Protein AF-A0A356K5Q3-F1 (afdb_monomer)

Structure (mmCIF, N/CA/C/O backbone):
data_AF-A0A356K5Q3-F1
#
_entry.id   AF-A0A356K5Q3-F1
#
loop_
_atom_site.group_PDB
_atom_site.id
_atom_site.type_symbol
_atom_site.label_atom_id
_atom_site.label_alt_id
_atom_site.label_comp_id
_atom_site.label_asym_id
_atom_site.label_entity_id
_atom_site.label_seq_id
_atom_site.pdbx_PDB_ins_code
_atom_site.Cartn_x
_atom_site.Cartn_y
_atom_site.Cartn_z
_atom_site.occupancy
_atom_site.B_iso_or_equiv
_atom_site.auth_seq_id
_atom_site.auth_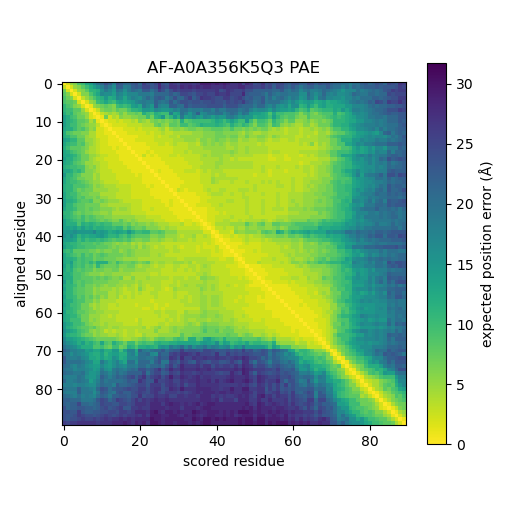comp_id
_atom_site.auth_asym_id
_atom_site.auth_atom_id
_atom_site.pdbx_PDB_model_num
ATOM 1 N N . LEU A 1 1 ? 17.083 20.720 -16.036 1.00 50.75 1 LEU A N 1
ATOM 2 C CA . LEU A 1 1 ? 16.364 20.271 -14.818 1.00 50.75 1 LEU A CA 1
ATOM 3 C C . LEU A 1 1 ? 15.386 19.107 -15.052 1.00 50.75 1 LEU A C 1
ATOM 5 O O . LEU A 1 1 ? 15.377 18.208 -14.230 1.00 50.75 1 LEU A O 1
ATOM 9 N N . GLY A 1 2 ? 14.596 19.062 -16.137 1.00 49.53 2 GLY A N 1
ATOM 10 C CA . GLY A 1 2 ? 13.566 18.014 -16.330 1.00 49.53 2 GLY A CA 1
ATOM 11 C C . GLY A 1 2 ? 14.062 16.580 -16.600 1.00 49.53 2 GLY A C 1
ATOM 12 O O . GLY A 1 2 ? 13.315 15.626 -16.405 1.00 49.53 2 GLY A O 1
ATOM 13 N N . LYS A 1 3 ? 15.330 16.409 -16.999 1.00 51.66 3 LYS A N 1
ATOM 14 C CA . LYS A 1 3 ? 15.911 15.108 -17.385 1.00 51.66 3 LYS A CA 1
ATOM 15 C C . LYS A 1 3 ? 16.223 14.175 -16.202 1.00 51.66 3 LYS A C 1
ATOM 17 O O . LYS A 1 3 ? 16.292 12.975 -16.399 1.00 51.66 3 LYS A O 1
ATOM 22 N N . PHE A 1 4 ? 16.376 14.710 -14.987 1.00 54.25 4 PHE A N 1
ATOM 23 C CA . PHE A 1 4 ? 16.702 13.920 -13.787 1.00 54.25 4 PHE A CA 1
ATOM 24 C C . PHE A 1 4 ? 15.462 13.424 -13.027 1.00 54.25 4 PHE A C 1
ATOM 26 O O . PHE A 1 4 ? 15.575 12.528 -12.199 1.00 54.25 4 PHE A O 1
ATOM 33 N N . LEU A 1 5 ? 14.286 14.009 -13.295 1.00 55.56 5 LEU A N 1
ATOM 34 C CA . LEU A 1 5 ? 13.011 13.570 -12.709 1.00 55.56 5 LEU A CA 1
ATOM 35 C C . LEU A 1 5 ? 12.307 12.494 -13.544 1.00 55.56 5 LEU A C 1
ATOM 37 O O . LEU A 1 5 ? 11.392 11.842 -13.048 1.00 55.56 5 LEU A O 1
ATOM 41 N N . SER A 1 6 ? 12.702 12.328 -14.809 1.00 49.50 6 SER A N 1
ATOM 42 C CA . SER A 1 6 ? 12.107 11.328 -15.691 1.00 49.50 6 SER A CA 1
ATOM 43 C C . SER A 1 6 ? 12.781 9.993 -15.419 1.00 49.50 6 SER A C 1
ATOM 45 O O . SER A 1 6 ? 13.848 9.696 -15.949 1.00 49.50 6 SER A O 1
ATOM 47 N N . LEU A 1 7 ? 12.179 9.219 -14.520 1.00 61.06 7 LEU A N 1
ATOM 48 C CA . LEU A 1 7 ? 12.546 7.829 -14.312 1.00 61.06 7 LEU A CA 1
ATOM 49 C C . LEU A 1 7 ? 12.150 7.069 -15.589 1.00 61.06 7 LEU A C 1
ATOM 51 O O . LEU A 1 7 ? 10.973 6.766 -15.792 1.00 61.06 7 LEU A O 1
ATOM 55 N N . ASP A 1 8 ? 13.124 6.847 -16.472 1.00 61.62 8 ASP A N 1
ATOM 56 C CA . ASP A 1 8 ? 12.956 6.186 -17.772 1.00 61.62 8 ASP A CA 1
ATOM 57 C C . ASP A 1 8 ? 12.732 4.678 -17.554 1.00 61.62 8 ASP A C 1
ATOM 59 O O . ASP A 1 8 ? 13.616 3.836 -17.710 1.00 61.62 8 ASP A O 1
ATOM 63 N N . LEU A 1 9 ? 11.547 4.348 -17.043 1.00 67.94 9 LEU A N 1
ATOM 64 C CA . LEU A 1 9 ? 11.096 2.986 -16.797 1.00 67.94 9 LEU A CA 1
ATOM 65 C C . LEU A 1 9 ? 10.240 2.515 -17.974 1.00 67.94 9 LEU A C 1
ATOM 67 O O . LEU A 1 9 ? 9.390 3.273 -18.442 1.00 67.94 9 LEU A O 1
ATOM 71 N N . PRO A 1 10 ? 10.371 1.247 -18.403 1.00 76.00 10 PRO A N 1
ATOM 72 C CA . PRO A 1 10 ? 9.511 0.689 -19.439 1.00 76.00 10 PRO A CA 1
ATOM 73 C C . PRO A 1 10 ? 8.028 0.830 -19.068 1.00 76.00 10 PRO A C 1
ATOM 75 O O . PRO A 1 10 ? 7.654 0.567 -17.923 1.00 76.00 10 PRO A O 1
ATOM 78 N N . ASP A 1 11 ? 7.157 1.126 -20.037 1.00 77.88 11 ASP A N 1
ATOM 79 C CA . ASP A 1 11 ? 5.706 1.306 -19.818 1.00 77.88 11 ASP A CA 1
ATOM 80 C C . ASP A 1 11 ? 5.052 0.147 -19.043 1.00 77.88 11 ASP A C 1
ATOM 82 O O . ASP A 1 11 ? 4.136 0.328 -18.236 1.00 77.88 11 ASP A O 1
ATOM 86 N N . ARG A 1 12 ? 5.551 -1.079 -19.248 1.00 78.44 12 ARG A N 1
ATOM 87 C CA . ARG A 1 12 ? 5.095 -2.272 -18.520 1.00 78.44 12 ARG A CA 1
ATOM 88 C C . ARG A 1 12 ? 5.387 -2.185 -17.016 1.00 78.44 12 ARG A C 1
ATOM 90 O O . ARG A 1 12 ? 4.557 -2.614 -16.216 1.00 78.44 12 ARG A O 1
ATOM 97 N N . ALA A 1 13 ? 6.546 -1.652 -16.634 1.00 81.38 13 ALA A N 1
ATOM 98 C CA . ALA A 1 13 ? 6.947 -1.487 -15.241 1.00 81.38 13 ALA A CA 1
ATOM 99 C C . ALA A 1 13 ? 6.062 -0.456 -14.537 1.00 81.38 13 ALA A C 1
ATOM 101 O O . ALA A 1 13 ? 5.533 -0.742 -13.463 1.00 81.38 13 ALA A O 1
ATOM 102 N N . TRP A 1 14 ? 5.811 0.678 -15.198 1.00 82.06 14 TRP A N 1
ATOM 103 C CA . TRP A 1 14 ? 4.876 1.699 -14.728 1.00 82.06 14 TRP A CA 1
ATOM 104 C C . TRP A 1 14 ? 3.480 1.132 -14.492 1.00 82.06 14 TRP A C 1
ATOM 106 O O . TRP A 1 14 ? 2.924 1.294 -13.410 1.00 82.06 14 TRP A O 1
ATOM 116 N N . LYS A 1 15 ? 2.941 0.383 -15.459 1.00 85.69 15 LYS A N 1
ATOM 117 C CA . LYS A 1 15 ? 1.610 -0.220 -15.335 1.00 85.69 15 LYS A CA 1
ATOM 118 C C . LYS A 1 15 ? 1.515 -1.181 -14.147 1.00 85.69 15 LYS A C 1
ATOM 120 O O . LYS A 1 15 ? 0.545 -1.117 -13.397 1.00 85.69 15 LYS A O 1
ATOM 125 N N . HIS A 1 16 ? 2.502 -2.057 -13.958 1.00 86.06 16 HIS A N 1
ATOM 126 C CA . HIS A 1 16 ? 2.514 -2.984 -12.821 1.00 86.06 16 HIS A CA 1
ATOM 127 C C . HIS A 1 16 ? 2.636 -2.249 -11.484 1.00 86.06 16 HIS A C 1
ATOM 129 O O . HIS A 1 16 ? 1.940 -2.603 -10.534 1.00 86.06 16 HIS A O 1
ATOM 135 N N . LEU A 1 17 ? 3.461 -1.201 -11.425 1.00 87.06 17 LEU A N 1
ATOM 136 C CA . LEU A 1 17 ? 3.616 -0.375 -10.236 1.00 87.06 17 LEU A CA 1
ATOM 137 C C . LEU A 1 17 ? 2.298 0.322 -9.878 1.00 87.06 17 LEU A C 1
ATOM 139 O O . LEU A 1 17 ? 1.814 0.173 -8.761 1.00 87.06 17 LEU A O 1
ATOM 143 N N . THR A 1 18 ? 1.655 0.998 -10.832 1.00 89.25 18 THR A N 1
ATOM 144 C CA . THR A 1 18 ? 0.362 1.661 -10.609 1.00 89.25 18 THR A CA 1
ATOM 145 C C . THR A 1 18 ? -0.717 0.679 -10.153 1.00 89.25 18 THR A C 1
ATOM 147 O O . THR A 1 18 ? -1.447 0.976 -9.210 1.00 89.25 18 THR A O 1
ATOM 150 N N . TRP A 1 19 ? -0.801 -0.507 -10.765 1.00 90.62 19 TRP A N 1
ATOM 151 C CA . TRP A 1 19 ? -1.752 -1.543 -10.346 1.00 90.62 19 TRP A CA 1
ATOM 152 C C . TRP A 1 19 ? -1.449 -2.100 -8.951 1.00 90.62 19 TRP A C 1
ATOM 154 O O . TRP A 1 19 ? -2.376 -2.296 -8.1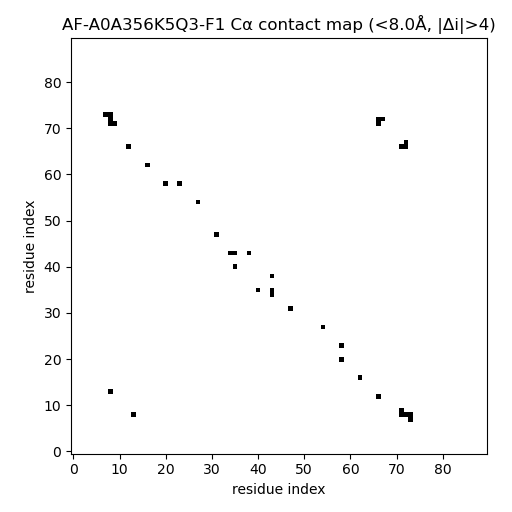68 1.00 90.62 19 TRP A O 1
ATOM 164 N N . GLY A 1 20 ? -0.174 -2.309 -8.614 1.00 90.38 20 GLY A N 1
ATOM 165 C CA . GLY A 1 20 ? 0.242 -2.740 -7.278 1.00 90.38 20 GLY A CA 1
ATOM 166 C C . GLY A 1 20 ? -0.106 -1.709 -6.205 1.00 90.38 20 GLY A C 1
ATOM 167 O O . GLY A 1 20 ? -0.661 -2.059 -5.164 1.00 90.38 20 GLY A O 1
ATOM 168 N N . TRP A 1 21 ? 0.130 -0.428 -6.490 1.00 91.50 21 TRP A N 1
ATOM 169 C CA . TRP A 1 21 ? -0.261 0.674 -5.613 1.00 91.50 21 TRP A CA 1
ATOM 170 C C . TRP A 1 21 ? -1.782 0.772 -5.463 1.00 91.50 21 TRP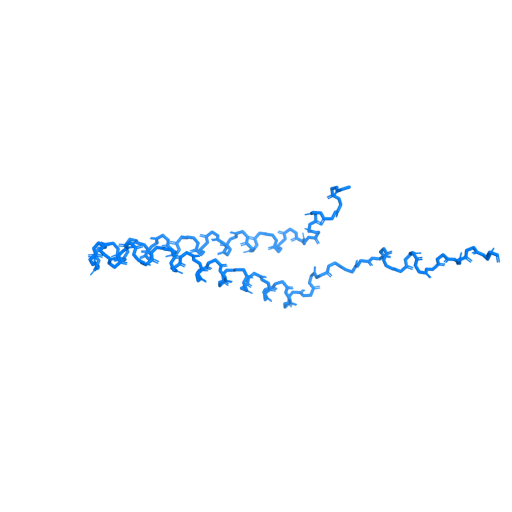 A C 1
ATOM 172 O O . TRP A 1 21 ? -2.269 0.872 -4.339 1.00 91.50 21 TRP A O 1
ATOM 182 N N . ALA A 1 22 ? -2.544 0.685 -6.556 1.00 93.69 22 ALA A N 1
ATOM 183 C CA . ALA A 1 22 ? -4.006 0.705 -6.511 1.00 93.69 22 ALA A CA 1
ATOM 184 C C . ALA A 1 22 ? -4.575 -0.454 -5.673 1.00 93.69 22 ALA A C 1
ATOM 186 O O . ALA A 1 22 ? -5.424 -0.232 -4.809 1.00 93.69 22 ALA A O 1
ATOM 187 N N . ALA A 1 23 ? -4.069 -1.675 -5.875 1.00 93.69 23 ALA A N 1
ATOM 188 C CA . ALA A 1 23 ? -4.458 -2.842 -5.088 1.00 93.69 23 ALA A CA 1
ATOM 189 C C . ALA A 1 23 ? -4.097 -2.674 -3.606 1.00 93.69 23 ALA A C 1
ATOM 191 O O . ALA A 1 23 ? -4.909 -2.972 -2.734 1.00 93.69 23 ALA A O 1
ATOM 192 N N . GLY A 1 24 ? -2.910 -2.139 -3.314 1.00 89.75 24 GLY A N 1
ATOM 193 C CA . GLY A 1 24 ? -2.500 -1.833 -1.952 1.00 89.75 24 GLY A CA 1
ATOM 194 C C . GLY A 1 24 ? -3.465 -0.858 -1.270 1.00 89.75 24 GLY A C 1
ATOM 195 O O . GLY A 1 24 ? -3.941 -1.136 -0.171 1.00 89.75 24 GLY A O 1
ATOM 196 N N . TRP A 1 25 ? -3.777 0.270 -1.913 1.00 91.56 25 TRP A N 1
ATOM 197 C CA . TRP A 1 25 ? -4.716 1.256 -1.369 1.00 91.56 25 TRP A CA 1
ATOM 198 C C . TRP A 1 25 ? -6.109 0.671 -1.154 1.00 91.56 25 TRP A C 1
ATOM 200 O O . TRP A 1 25 ? -6.760 0.985 -0.159 1.00 91.56 25 TRP A O 1
ATOM 210 N N . PHE A 1 26 ? -6.547 -0.217 -2.045 1.00 94.75 26 PHE A N 1
ATOM 211 C CA . PHE A 1 26 ? -7.807 -0.929 -1.889 1.00 94.75 26 PHE A CA 1
ATOM 212 C C . PHE A 1 26 ? -7.807 -1.839 -0.651 1.00 94.75 26 PHE A C 1
ATOM 214 O O . PHE A 1 26 ? -8.733 -1.774 0.158 1.00 94.75 26 PHE A O 1
ATOM 221 N N . ILE A 1 27 ? -6.745 -2.628 -0.450 1.00 91.75 27 ILE A N 1
ATOM 222 C CA . ILE A 1 27 ? -6.575 -3.471 0.746 1.00 91.75 27 ILE A CA 1
ATOM 223 C C . ILE A 1 27 ? -6.547 -2.604 2.008 1.00 91.75 27 ILE A C 1
ATOM 225 O O . ILE A 1 27 ? -7.196 -2.933 2.998 1.00 91.75 27 ILE A O 1
ATOM 229 N N . MET A 1 28 ? -5.845 -1.471 1.966 1.00 90.31 28 MET A N 1
ATOM 230 C CA . MET A 1 28 ? -5.757 -0.547 3.092 1.00 90.31 28 MET A CA 1
ATOM 231 C C . MET A 1 28 ? -7.110 0.089 3.429 1.00 90.31 28 MET A C 1
ATOM 233 O O . MET A 1 28 ? -7.456 0.242 4.602 1.00 90.31 28 MET A O 1
ATOM 237 N N . GLY A 1 29 ? -7.904 0.410 2.406 1.00 90.44 29 GLY A N 1
ATOM 238 C CA . GLY A 1 29 ? -9.291 0.832 2.558 1.00 90.44 29 GLY A CA 1
ATOM 239 C C . GLY A 1 29 ? -10.126 -0.243 3.249 1.00 90.44 29 GLY A C 1
ATOM 240 O O . GLY A 1 29 ? -10.741 0.030 4.277 1.00 90.44 29 GLY A O 1
ATOM 241 N N . ALA A 1 30 ? -10.077 -1.485 2.762 1.00 93.88 30 ALA A N 1
ATOM 242 C CA . ALA A 1 30 ? -10.796 -2.607 3.368 1.00 93.88 30 ALA A CA 1
ATOM 243 C C . ALA A 1 30 ? -10.379 -2.851 4.832 1.00 93.88 30 ALA A C 1
ATOM 245 O O . ALA A 1 30 ? -11.235 -3.016 5.702 1.00 93.88 30 ALA A O 1
ATOM 246 N N . ALA A 1 31 ? -9.078 -2.791 5.126 1.00 90.44 31 ALA A N 1
ATOM 247 C CA . ALA A 1 31 ? -8.558 -2.881 6.487 1.00 90.44 31 ALA A CA 1
ATOM 248 C C . ALA A 1 31 ? -9.055 -1.722 7.369 1.00 90.44 31 ALA A C 1
ATOM 250 O O . ALA A 1 31 ? -9.378 -1.934 8.535 1.00 90.44 31 ALA A O 1
ATOM 251 N N . ASN A 1 32 ? -9.179 -0.505 6.825 1.00 91.00 32 ASN A N 1
ATOM 252 C CA . ASN A 1 32 ? -9.742 0.631 7.555 1.00 91.00 32 ASN A CA 1
ATOM 253 C C . ASN A 1 32 ? -11.200 0.397 7.970 1.00 91.00 32 ASN A C 1
ATOM 255 O O . ASN A 1 32 ? -11.534 0.645 9.129 1.00 91.00 32 ASN A O 1
ATOM 259 N N . LEU A 1 33 ? -12.033 -0.113 7.055 1.00 91.75 33 LEU A N 1
ATOM 260 C CA . LEU A 1 33 ? -13.417 -0.489 7.359 1.00 91.75 33 LEU A CA 1
ATOM 261 C C . LEU A 1 33 ? -13.466 -1.592 8.425 1.00 91.75 33 LEU A C 1
ATOM 263 O O . LEU A 1 33 ? -14.214 -1.469 9.390 1.00 91.75 33 LEU A O 1
ATOM 267 N N . TYR A 1 34 ? -12.635 -2.631 8.300 1.00 92.31 34 TYR A N 1
ATOM 268 C CA . TYR A 1 34 ? -12.570 -3.710 9.289 1.00 92.31 34 TYR A CA 1
ATOM 269 C C . TYR A 1 34 ? -12.230 -3.191 10.692 1.00 92.31 34 TYR A C 1
ATOM 271 O O . TYR A 1 34 ? -12.924 -3.510 11.659 1.00 92.31 34 TYR A O 1
ATOM 279 N N . VAL A 1 35 ? -11.202 -2.343 10.806 1.00 90.69 35 VAL A N 1
ATOM 280 C CA . VAL A 1 35 ? -10.795 -1.784 12.100 1.00 90.69 35 VAL A CA 1
ATOM 281 C C . VAL A 1 35 ? -11.879 -0.874 12.681 1.00 90.69 35 VAL A C 1
ATOM 283 O O . VAL A 1 35 ? -12.117 -0.909 13.884 1.00 90.69 35 VAL A O 1
ATOM 286 N N . ALA A 1 36 ? -12.569 -0.101 11.838 1.00 89.12 36 ALA A N 1
ATOM 287 C CA . ALA A 1 36 ? -13.640 0.791 12.274 1.00 89.12 36 ALA A CA 1
ATOM 288 C C . ALA A 1 36 ? -14.836 0.051 12.901 1.00 89.12 36 ALA A C 1
ATOM 290 O O . ALA A 1 36 ? -15.447 0.580 13.823 1.00 89.12 36 ALA A O 1
ATOM 291 N N . PHE A 1 37 ? -15.173 -1.155 12.426 1.00 90.94 37 PHE A N 1
ATOM 292 C CA . PHE A 1 37 ? -16.317 -1.919 12.945 1.00 90.94 37 PHE A CA 1
ATOM 293 C C . PHE A 1 37 ? -15.984 -2.834 14.128 1.00 90.94 37 PHE A C 1
ATOM 295 O O . PHE A 1 37 ? -16.886 -3.184 14.885 1.00 90.94 37 PHE A O 1
ATOM 302 N N . GLN A 1 38 ? -14.728 -3.261 14.271 1.00 91.06 38 GLN A N 1
ATOM 303 C CA . GLN A 1 38 ? -14.337 -4.267 15.269 1.00 91.06 38 GLN A CA 1
ATOM 304 C C . GLN A 1 38 ? -13.653 -3.678 16.511 1.00 91.06 38 GLN A C 1
ATOM 306 O O . GLN A 1 38 ? -13.615 -4.336 17.549 1.00 91.06 38 GLN A O 1
ATOM 311 N N . PHE A 1 39 ? -13.104 -2.462 16.433 1.00 89.12 39 PHE A N 1
ATOM 312 C CA . PHE A 1 39 ? -12.295 -1.878 17.507 1.00 89.12 39 PHE A CA 1
ATOM 313 C C . PHE A 1 39 ? -12.870 -0.557 18.028 1.00 89.12 39 PHE A C 1
ATOM 315 O O . PHE A 1 39 ? -13.703 0.082 17.392 1.00 89.12 39 PHE A O 1
ATOM 322 N N . SER A 1 40 ? -12.403 -0.137 19.206 1.00 88.06 40 SER A N 1
ATOM 323 C CA . SER A 1 40 ? -12.798 1.133 19.817 1.00 88.06 40 SER A CA 1
ATOM 324 C C . SER A 1 40 ? -12.243 2.341 19.053 1.00 88.06 40 SER A C 1
ATOM 326 O O . SER A 1 40 ? -11.202 2.268 18.398 1.00 88.06 40 SER A O 1
ATOM 328 N N . GLU A 1 41 ? -12.900 3.494 19.195 1.00 87.81 41 GLU A N 1
ATOM 329 C CA . GLU A 1 41 ? -12.484 4.751 18.557 1.00 87.81 41 GLU A CA 1
ATOM 330 C C . GLU A 1 41 ? -11.040 5.147 18.915 1.00 87.81 41 GLU A C 1
ATOM 332 O O . GLU A 1 41 ? -10.276 5.592 18.059 1.00 87.81 41 GLU A O 1
ATOM 337 N N . GLN A 1 42 ? -10.630 4.904 20.164 1.00 88.69 42 GLN A N 1
ATOM 338 C CA . GLN A 1 42 ? -9.266 5.160 20.635 1.00 88.69 42 GLN A CA 1
ATOM 339 C C . GLN A 1 42 ? -8.232 4.327 19.864 1.00 88.69 42 GLN A C 1
ATOM 341 O O . GLN A 1 42 ? -7.201 4.851 19.439 1.00 88.69 42 GLN A O 1
ATOM 346 N N . PHE A 1 43 ? -8.527 3.045 19.626 1.00 88.44 43 PHE A N 1
ATOM 347 C CA . PHE A 1 43 ? -7.676 2.186 18.807 1.00 88.44 43 PHE A CA 1
ATOM 348 C C . PHE A 1 43 ? -7.682 2.635 17.343 1.00 88.44 43 PHE A C 1
ATOM 350 O O . PHE A 1 43 ? -6.627 2.727 16.720 1.00 88.44 43 PHE A O 1
ATOM 357 N N . TRP A 1 44 ? -8.852 2.975 16.801 1.00 87.12 44 TRP A N 1
ATOM 358 C CA . TRP A 1 44 ? -9.004 3.417 15.415 1.00 87.12 44 TRP A CA 1
ATOM 359 C C . TRP A 1 44 ? -8.218 4.701 15.103 1.00 87.12 44 TRP A C 1
ATOM 361 O O . TRP A 1 44 ? -7.592 4.797 14.043 1.00 87.12 44 TRP A O 1
ATOM 371 N N . MET A 1 45 ? -8.186 5.665 16.028 1.00 88.19 45 MET A N 1
ATOM 372 C CA . MET A 1 45 ? -7.385 6.885 15.891 1.00 88.19 45 MET A CA 1
ATOM 373 C C . MET A 1 45 ? -5.879 6.607 15.937 1.00 88.19 45 MET A C 1
ATOM 375 O O . MET A 1 45 ? -5.146 7.149 15.113 1.00 88.19 45 MET A O 1
ATOM 379 N N . ALA A 1 46 ? -5.416 5.745 16.848 1.00 90.25 46 ALA A N 1
ATOM 380 C CA . ALA A 1 46 ? -3.998 5.387 16.964 1.00 90.25 46 ALA A CA 1
ATOM 381 C C . ALA A 1 46 ? -3.508 4.500 15.803 1.00 90.25 46 ALA A C 1
ATOM 383 O O . ALA A 1 46 ? -2.351 4.578 15.393 1.00 90.25 46 ALA A O 1
ATOM 384 N N . TYR A 1 47 ? -4.399 3.680 15.244 1.00 89.00 47 TYR A N 1
ATOM 385 C CA . TYR A 1 47 ? -4.128 2.794 14.116 1.00 89.00 47 TYR A CA 1
ATOM 386 C C . TYR A 1 47 ? -3.800 3.566 12.834 1.00 89.00 47 TYR A C 1
ATOM 388 O O . TYR A 1 47 ? -2.813 3.248 12.175 1.00 89.00 47 TYR A O 1
ATOM 396 N N . LYS A 1 48 ? -4.591 4.585 12.466 1.00 86.12 48 LYS A N 1
ATOM 397 C CA . LYS A 1 48 ? -4.483 5.252 11.151 1.00 86.12 48 LYS A CA 1
ATOM 398 C C . LYS A 1 48 ? -3.077 5.775 10.822 1.00 86.12 48 LYS A C 1
ATOM 400 O O . LYS A 1 48 ? -2.610 5.480 9.721 1.00 86.12 48 LYS A O 1
ATOM 405 N N . PRO A 1 49 ? -2.387 6.518 11.712 1.00 89.50 49 PRO A N 1
ATOM 406 C CA . PRO A 1 49 ? -1.065 7.049 11.410 1.00 89.50 49 PRO A CA 1
ATOM 407 C C . PRO A 1 49 ? -0.047 5.921 11.255 1.00 89.50 49 PRO A C 1
ATOM 409 O O . PRO A 1 49 ? 0.634 5.844 10.238 1.00 89.50 49 PRO A O 1
ATOM 412 N N . ILE A 1 50 ? 0.005 5.004 12.228 1.00 90.88 50 ILE A N 1
ATOM 413 C CA . ILE A 1 50 ? 0.973 3.899 12.256 1.00 90.88 50 ILE A CA 1
ATOM 414 C C . ILE A 1 50 ? 0.786 3.005 11.031 1.00 90.88 50 ILE A C 1
ATOM 416 O O . ILE A 1 50 ? 1.747 2.688 10.331 1.00 90.88 50 ILE A O 1
ATOM 420 N N . ALA A 1 51 ? -0.461 2.645 10.739 1.00 89.06 51 ALA A N 1
ATOM 421 C CA . ALA A 1 51 ? -0.803 1.810 9.607 1.00 89.06 51 ALA A CA 1
ATOM 422 C C . ALA A 1 51 ? -0.463 2.511 8.287 1.00 89.06 51 ALA A C 1
ATOM 424 O O . ALA A 1 51 ? 0.137 1.885 7.421 1.00 89.06 51 ALA A O 1
ATOM 425 N N . GLY A 1 52 ? -0.761 3.807 8.144 1.00 88.81 52 GLY A N 1
ATOM 426 C CA . GLY A 1 52 ? -0.388 4.590 6.964 1.00 88.81 52 GLY A CA 1
ATOM 427 C C . GLY A 1 52 ? 1.124 4.629 6.727 1.00 88.81 52 GLY A C 1
ATOM 428 O O . GLY A 1 52 ? 1.570 4.404 5.600 1.00 88.81 52 GLY A O 1
ATOM 429 N N . PHE A 1 53 ? 1.923 4.836 7.778 1.00 92.88 53 PHE A N 1
ATOM 430 C CA . PHE A 1 53 ? 3.384 4.817 7.674 1.00 92.88 53 PHE A CA 1
ATOM 431 C C . PHE A 1 53 ? 3.911 3.435 7.286 1.00 92.88 53 PHE A C 1
ATOM 433 O O . PHE A 1 53 ? 4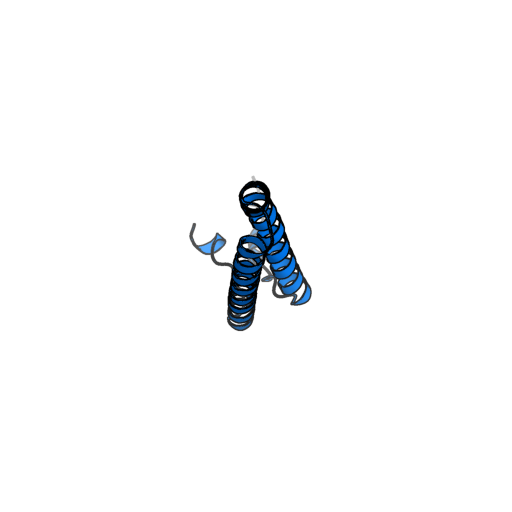.608 3.313 6.279 1.00 92.88 53 PHE A O 1
ATOM 440 N N . VAL A 1 54 ? 3.548 2.391 8.037 1.00 91.25 54 VAL A N 1
ATOM 441 C CA . VAL A 1 54 ? 4.011 1.015 7.783 1.00 91.25 54 VAL A CA 1
ATOM 442 C C . VAL A 1 54 ? 3.613 0.557 6.382 1.00 91.25 54 VAL A C 1
ATOM 444 O O . VAL A 1 54 ? 4.436 0.004 5.655 1.00 91.25 54 VAL A O 1
ATOM 447 N N . PHE A 1 55 ? 2.376 0.838 5.976 1.00 91.31 55 PHE A N 1
ATOM 448 C CA . PHE A 1 55 ? 1.861 0.486 4.661 1.00 91.31 55 PHE A CA 1
ATOM 449 C C . PHE A 1 55 ? 2.609 1.204 3.532 1.00 91.31 55 PHE A C 1
ATOM 451 O O . PHE A 1 55 ? 3.010 0.566 2.560 1.00 91.31 55 PHE A O 1
ATOM 458 N N . THR A 1 56 ? 2.860 2.508 3.678 1.00 91.00 56 THR A N 1
ATOM 459 C CA . THR A 1 56 ? 3.604 3.284 2.675 1.00 91.00 56 THR A CA 1
ATOM 460 C C . THR A 1 56 ? 5.036 2.776 2.540 1.00 91.00 56 THR A C 1
ATOM 462 O O . THR A 1 56 ? 5.498 2.554 1.422 1.00 91.00 56 THR A O 1
ATOM 465 N N . PHE A 1 57 ? 5.726 2.510 3.656 1.00 93.50 57 PHE A N 1
ATOM 466 C CA . PHE A 1 57 ? 7.059 1.905 3.617 1.00 93.50 57 PHE A CA 1
ATOM 467 C C . PHE A 1 57 ? 7.032 0.536 2.935 1.00 93.50 57 PHE A C 1
ATOM 469 O O . PHE A 1 57 ? 7.837 0.293 2.039 1.00 93.50 57 PHE A O 1
ATOM 476 N N . ALA A 1 58 ? 6.086 -0.335 3.292 1.00 92.56 58 ALA A N 1
ATOM 477 C CA . ALA A 1 58 ? 5.949 -1.649 2.672 1.00 92.56 58 ALA A CA 1
ATOM 478 C C . ALA A 1 58 ? 5.723 -1.555 1.153 1.00 92.56 58 ALA A C 1
ATOM 480 O O . ALA A 1 58 ? 6.386 -2.264 0.397 1.00 92.56 58 ALA A O 1
ATOM 481 N N . LEU A 1 59 ? 4.852 -0.649 0.694 1.00 90.56 59 LEU A N 1
ATOM 482 C CA . LEU A 1 59 ? 4.617 -0.409 -0.733 1.00 90.56 59 LEU A CA 1
ATOM 483 C C . LEU A 1 59 ? 5.872 0.091 -1.446 1.00 90.56 59 LEU A C 1
ATOM 485 O O . LEU A 1 59 ? 6.183 -0.390 -2.535 1.00 90.56 59 LEU A O 1
ATOM 489 N N . VAL A 1 60 ? 6.610 1.025 -0.844 1.00 91.19 60 VAL A N 1
ATOM 490 C CA . VAL A 1 60 ? 7.860 1.548 -1.412 1.00 91.19 60 VAL A CA 1
ATOM 491 C C . VAL A 1 60 ? 8.912 0.446 -1.510 1.00 91.19 60 VAL A C 1
ATOM 493 O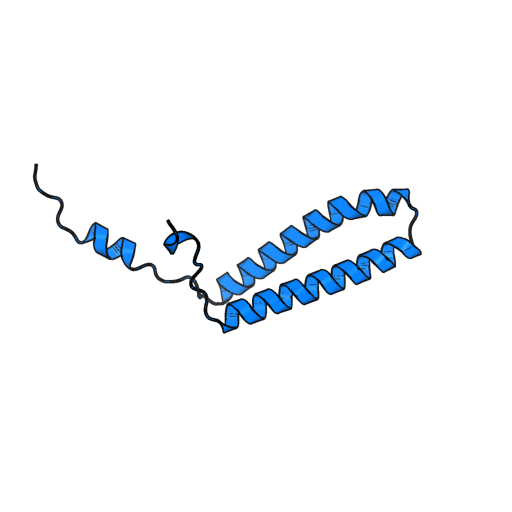 O . VAL A 1 60 ? 9.501 0.272 -2.575 1.00 91.19 60 VAL A O 1
ATOM 496 N N . PHE A 1 61 ? 9.113 -0.349 -0.457 1.00 92.56 61 PHE A N 1
ATOM 497 C CA . PHE A 1 61 ? 10.056 -1.469 -0.485 1.00 92.56 61 PHE A CA 1
ATOM 498 C C . PHE A 1 61 ? 9.647 -2.546 -1.491 1.00 92.56 61 PHE A C 1
ATOM 500 O O . PHE A 1 61 ? 10.498 -3.031 -2.232 1.00 92.56 61 PHE A O 1
ATOM 507 N N . ALA A 1 62 ? 8.359 -2.888 -1.575 1.00 89.06 62 ALA A N 1
ATOM 508 C CA . ALA A 1 62 ? 7.853 -3.830 -2.570 1.00 89.06 62 ALA A CA 1
ATOM 509 C C . ALA A 1 62 ? 8.085 -3.318 -4.001 1.00 89.06 62 ALA A C 1
ATOM 511 O O . ALA A 1 62 ? 8.550 -4.064 -4.862 1.00 89.06 62 ALA A O 1
ATOM 512 N N . SER A 1 63 ? 7.829 -2.028 -4.231 1.00 86.75 63 SER A N 1
ATOM 513 C CA . SER A 1 63 ? 8.087 -1.350 -5.505 1.00 86.75 63 SER A CA 1
ATOM 514 C C . SER A 1 63 ? 9.572 -1.383 -5.862 1.00 86.75 63 SER A C 1
ATOM 516 O O . SER A 1 63 ? 9.939 -1.764 -6.970 1.00 86.75 63 SER A O 1
ATOM 518 N N . TYR A 1 64 ? 10.435 -1.043 -4.904 1.00 87.25 64 TYR A N 1
ATOM 519 C CA . TYR A 1 64 ? 11.882 -1.054 -5.080 1.00 87.25 64 TYR A CA 1
ATOM 520 C C . TYR A 1 64 ? 12.409 -2.460 -5.372 1.00 87.25 64 TYR A C 1
ATOM 522 O O . TYR A 1 64 ? 13.169 -2.649 -6.317 1.00 87.25 64 TYR A O 1
ATOM 530 N N . PHE A 1 65 ? 11.965 -3.466 -4.616 1.00 87.50 65 PHE A N 1
ATOM 531 C CA . PHE A 1 65 ? 12.360 -4.856 -4.824 1.00 87.50 65 PHE A CA 1
ATOM 532 C C . PHE A 1 65 ? 11.904 -5.388 -6.188 1.00 87.50 65 PHE A C 1
ATOM 534 O O . PHE A 1 65 ? 12.668 -6.068 -6.875 1.00 87.50 65 PHE A O 1
ATOM 541 N N . TYR A 1 66 ? 10.684 -5.044 -6.610 1.00 84.62 66 TYR A N 1
ATOM 542 C CA . TYR A 1 66 ? 10.165 -5.389 -7.932 1.00 84.62 66 TYR A CA 1
ATOM 543 C C . TYR A 1 66 ? 11.047 -4.817 -9.054 1.00 84.62 66 TYR A C 1
ATOM 545 O O . TYR A 1 66 ? 11.412 -5.540 -9.983 1.00 84.62 66 TYR A O 1
ATOM 553 N N . LEU A 1 67 ? 11.456 -3.551 -8.936 1.00 81.12 67 LEU A N 1
ATOM 554 C CA . LEU A 1 67 ? 12.344 -2.904 -9.905 1.00 81.12 67 LEU A CA 1
ATOM 555 C C . LEU A 1 67 ? 13.773 -3.458 -9.861 1.00 81.12 67 LEU A C 1
ATOM 557 O O . LEU A 1 67 ? 14.361 -3.701 -10.916 1.00 81.12 67 LEU A O 1
ATOM 561 N N . TYR A 1 68 ? 14.306 -3.723 -8.664 1.00 80.19 68 TYR A N 1
ATOM 562 C CA . TYR A 1 68 ? 15.628 -4.325 -8.467 1.00 80.19 68 TYR A CA 1
ATOM 563 C C . TYR A 1 68 ? 15.716 -5.696 -9.139 1.00 80.19 68 TYR A C 1
ATOM 565 O O . TYR A 1 68 ? 16.654 -5.975 -9.883 1.00 80.19 68 TYR A O 1
ATOM 573 N N . ARG A 1 69 ? 14.692 -6.536 -8.955 1.00 75.50 69 ARG A N 1
ATOM 574 C CA . ARG A 1 69 ? 14.626 -7.849 -9.602 1.00 75.50 69 ARG A CA 1
ATOM 575 C C . ARG A 1 69 ? 14.443 -7.758 -11.118 1.00 75.50 69 ARG A C 1
ATOM 577 O O . ARG A 1 69 ? 14.863 -8.666 -11.828 1.00 75.50 69 ARG A O 1
ATOM 584 N N . GLY A 1 70 ? 13.839 -6.680 -11.613 1.00 69.38 70 GLY A N 1
ATOM 585 C CA . GLY A 1 70 ? 13.656 -6.446 -13.041 1.00 69.38 70 GLY A CA 1
ATOM 586 C C . GLY A 1 70 ? 14.935 -6.092 -13.809 1.00 69.38 70 GLY A C 1
ATOM 587 O O . GLY A 1 70 ? 14.885 -6.108 -15.034 1.00 69.38 70 GLY A O 1
ATOM 588 N N . HIS A 1 71 ? 16.054 -5.755 -13.143 1.00 61.22 71 HIS A N 1
ATOM 589 C CA . HIS A 1 71 ? 17.261 -5.193 -13.785 1.00 61.22 71 HIS A CA 1
ATOM 590 C C . HIS A 1 71 ? 16.957 -4.000 -14.722 1.00 61.22 71 HIS A C 1
ATOM 592 O O . HIS A 1 71 ? 17.692 -3.730 -15.665 1.00 61.22 71 HIS A O 1
ATOM 598 N N . GLN A 1 72 ? 15.871 -3.263 -14.469 1.00 59.75 72 GLN A N 1
ATOM 599 C CA . GLN A 1 72 ? 15.396 -2.166 -15.328 1.00 59.75 72 GLN A CA 1
ATOM 600 C C . GLN A 1 72 ? 16.049 -0.824 -14.991 1.00 59.75 72 GLN A C 1
ATOM 602 O O . GLN A 1 72 ? 15.549 0.221 -15.396 1.00 59.75 72 GLN A O 1
ATOM 607 N N . LEU A 1 73 ? 17.134 -0.839 -14.215 1.00 59.38 73 LEU A N 1
ATOM 608 C CA . LEU A 1 73 ? 17.900 0.366 -13.944 1.00 59.38 73 LEU A CA 1
ATOM 609 C C . LEU A 1 73 ? 18.498 0.837 -15.278 1.00 59.38 73 LEU A C 1
ATOM 611 O O . LEU A 1 73 ? 19.243 0.072 -15.896 1.00 59.38 73 LEU A O 1
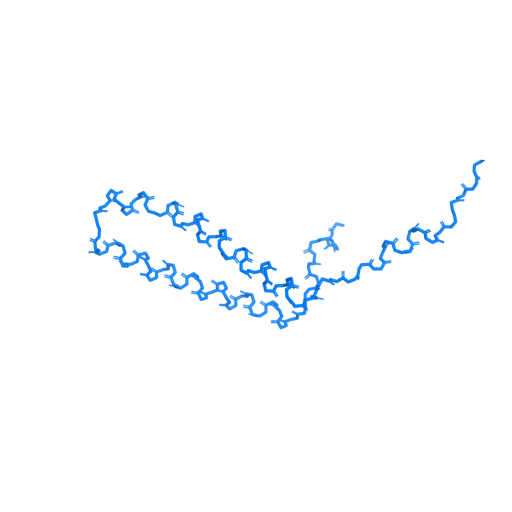ATOM 615 N N . PRO A 1 74 ? 18.164 2.047 -15.754 1.00 55.59 74 PRO A N 1
ATOM 616 C CA . PRO A 1 74 ? 18.70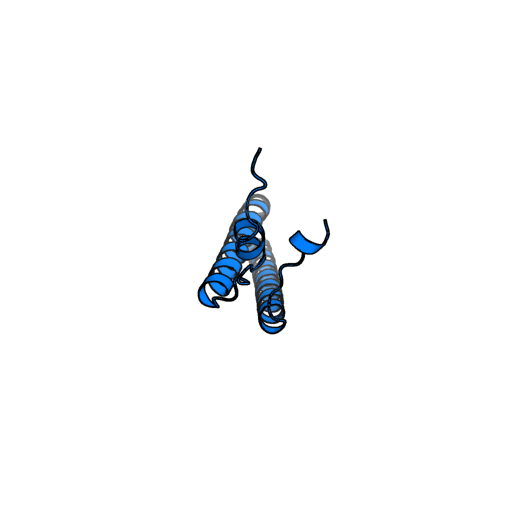9 2.542 -17.004 1.00 55.59 74 PRO A CA 1
ATOM 617 C C . PRO A 1 74 ? 20.231 2.633 -16.877 1.00 55.59 74 PRO A C 1
ATOM 619 O O . PRO A 1 74 ? 20.756 3.291 -15.977 1.00 55.59 74 PRO A O 1
ATOM 622 N N . HIS A 1 75 ? 20.945 1.945 -17.770 1.00 54.50 75 HIS A N 1
ATOM 623 C CA . HIS A 1 75 ? 22.368 2.178 -17.986 1.00 54.50 75 HIS A CA 1
ATOM 624 C C . HIS A 1 75 ? 22.512 3.654 -18.373 1.00 54.50 75 HIS A C 1
ATOM 626 O O . HIS A 1 75 ? 21.916 4.079 -19.359 1.00 54.50 75 HIS A O 1
ATOM 632 N N . ASN A 1 76 ? 23.201 4.448 -17.550 1.00 60.47 76 ASN A N 1
ATOM 633 C CA . ASN A 1 76 ? 23.383 5.881 -17.770 1.00 60.47 76 ASN A CA 1
ATOM 634 C C . ASN A 1 76 ? 24.680 6.111 -18.570 1.00 60.47 76 ASN A C 1
ATOM 636 O O . ASN A 1 76 ? 25.741 6.195 -17.952 1.00 60.47 76 ASN A O 1
ATOM 640 N N . PRO A 1 77 ? 24.629 6.249 -19.910 1.00 58.34 77 PRO A N 1
ATOM 641 C CA . PRO A 1 77 ? 25.825 6.431 -20.736 1.00 58.34 77 PRO A CA 1
ATOM 642 C C . PRO A 1 77 ? 26.512 7.789 -20.513 1.00 58.34 77 PRO A C 1
ATOM 644 O O . PRO A 1 77 ? 27.619 8.004 -20.997 1.00 58.34 77 PRO A O 1
ATOM 647 N N . GLY A 1 78 ? 25.874 8.719 -19.787 1.00 58.00 78 GLY A N 1
ATOM 648 C CA . GLY A 1 78 ? 26.428 10.049 -19.520 1.00 58.00 78 GLY A CA 1
ATOM 649 C C . GLY A 1 78 ? 27.665 10.041 -18.616 1.00 58.00 78 GLY A C 1
ATOM 650 O O . GLY A 1 78 ? 28.477 10.955 -18.701 1.00 58.00 78 GLY A O 1
ATOM 651 N N . TYR A 1 79 ? 27.841 8.999 -17.793 1.00 58.28 79 TYR A N 1
ATOM 652 C CA . TYR A 1 79 ? 29.048 8.828 -16.973 1.00 58.28 79 TYR A CA 1
ATOM 653 C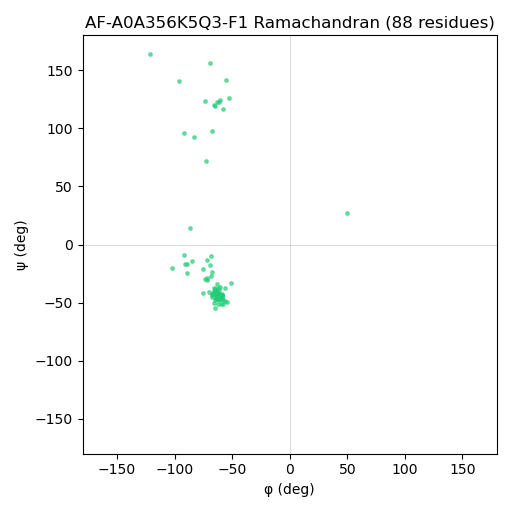 C . TYR A 1 79 ? 30.267 8.400 -17.805 1.00 58.28 79 TYR A C 1
ATOM 655 O O . TYR A 1 79 ? 31.398 8.737 -17.452 1.00 58.28 79 TYR A O 1
ATOM 663 N N . GLU A 1 80 ? 30.054 7.682 -18.910 1.00 59.06 80 GLU A N 1
ATOM 664 C CA . GLU A 1 80 ? 31.130 7.285 -19.819 1.00 59.06 80 GLU A CA 1
ATOM 665 C C . GLU A 1 80 ? 31.598 8.469 -20.679 1.00 59.06 80 GLU A C 1
ATOM 667 O O . GLU A 1 80 ? 32.801 8.657 -20.838 1.00 59.06 80 GLU A O 1
ATOM 672 N N . SER A 1 81 ? 30.674 9.299 -21.189 1.00 59.28 81 SER A N 1
ATOM 673 C CA . SER A 1 81 ? 31.022 10.393 -22.109 1.00 59.28 81 SER A CA 1
ATOM 674 C C . SER A 1 81 ? 31.869 11.491 -21.456 1.00 59.28 81 SER A C 1
ATOM 676 O O . SER A 1 81 ? 32.847 11.930 -22.055 1.00 59.28 81 SER A O 1
ATOM 678 N N . GLU A 1 82 ? 31.553 11.882 -20.216 1.00 61.66 82 GLU A N 1
ATOM 679 C CA . GLU A 1 82 ? 32.269 12.946 -19.488 1.00 61.66 82 GLU A CA 1
ATOM 680 C C . GLU A 1 82 ? 33.679 12.514 -19.041 1.00 61.66 82 GLU A C 1
ATOM 682 O O . GLU A 1 82 ? 34.593 13.331 -18.973 1.00 61.66 82 GLU A O 1
ATOM 687 N N . ASN A 1 83 ? 33.894 11.214 -18.803 1.00 61.88 83 ASN A N 1
ATOM 688 C CA . ASN A 1 83 ? 35.210 10.668 -18.451 1.00 61.88 83 ASN A CA 1
ATOM 689 C C . ASN A 1 83 ? 36.093 10.352 -19.673 1.00 61.88 83 ASN A C 1
ATOM 691 O O . ASN A 1 83 ? 37.294 10.132 -19.512 1.00 61.88 83 ASN A O 1
ATOM 695 N N . SER A 1 84 ? 35.514 10.308 -20.878 1.00 63.50 84 SER A N 1
ATOM 696 C CA . SER A 1 84 ? 36.239 10.067 -22.133 1.00 63.50 84 SER A CA 1
ATOM 697 C C . SER A 1 84 ? 36.718 11.338 -22.844 1.00 63.50 84 SER A C 1
ATOM 699 O O . SER A 1 84 ? 37.512 11.240 -23.781 1.00 63.50 84 SER A O 1
ATOM 701 N N . GLU A 1 85 ? 36.295 12.527 -22.398 1.00 68.56 85 GLU A N 1
ATOM 702 C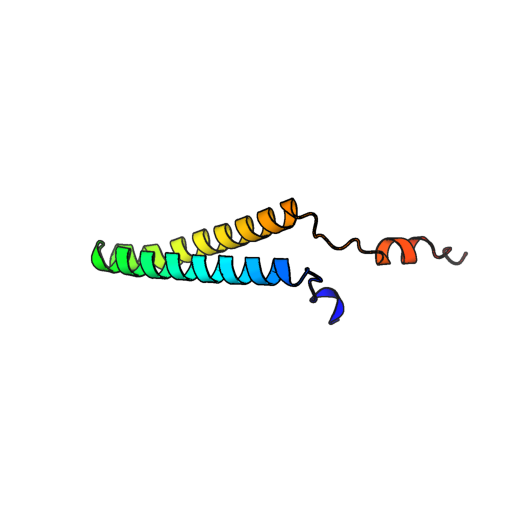 CA . GLU A 1 85 ? 36.883 13.783 -22.867 1.00 68.56 85 GLU A CA 1
ATOM 703 C C . GLU A 1 85 ? 38.282 13.971 -22.250 1.00 68.56 85 GLU A C 1
ATOM 705 O O . GLU A 1 85 ? 38.436 13.943 -21.024 1.00 68.56 85 GLU A O 1
ATOM 710 N N . PRO A 1 86 ? 39.338 14.151 -23.065 1.00 68.44 86 PRO A N 1
ATOM 711 C CA . PRO A 1 86 ? 40.670 14.399 -22.537 1.00 68.44 86 PRO A CA 1
ATOM 712 C C . PRO A 1 86 ? 40.660 15.724 -21.771 1.00 68.44 86 PRO A C 1
ATOM 714 O O . PRO A 1 86 ? 40.324 16.769 -22.330 1.00 68.44 86 PRO A O 1
ATOM 717 N N . LYS A 1 87 ? 41.034 15.687 -20.483 1.00 66.69 87 LYS A N 1
ATOM 718 C CA . LYS A 1 87 ? 41.175 16.902 -19.670 1.00 66.69 87 LYS A CA 1
ATOM 719 C C . LYS A 1 87 ? 42.094 17.893 -20.398 1.00 66.69 87 LYS A C 1
ATOM 721 O O . LYS A 1 87 ? 43.217 17.499 -20.725 1.00 66.69 87 LYS A O 1
ATOM 726 N N . PRO A 1 88 ? 41.671 19.153 -20.626 1.00 62.03 88 PRO A N 1
ATOM 727 C CA . PRO A 1 88 ? 42.563 20.154 -21.188 1.00 62.03 88 PRO A CA 1
ATOM 728 C C . PRO A 1 88 ? 43.750 20.328 -20.238 1.00 62.03 88 PRO A C 1
ATOM 730 O O . PRO A 1 88 ? 43.584 20.535 -19.033 1.00 62.03 88 PRO A O 1
ATOM 733 N N . ASN A 1 89 ? 44.947 20.149 -20.787 1.00 63.69 89 ASN A N 1
ATOM 734 C CA . ASN A 1 89 ? 46.209 20.351 -20.097 1.00 63.69 89 ASN A CA 1
ATOM 735 C C . ASN A 1 89 ? 46.361 21.840 -19.759 1.00 63.69 89 ASN A C 1
ATOM 737 O O . ASN A 1 89 ? 46.327 22.686 -20.648 1.00 63.69 89 ASN A O 1
ATOM 741 N N . ASN A 1 90 ? 46.484 22.135 -18.466 1.00 57.91 90 ASN A N 1
ATOM 742 C CA . ASN A 1 90 ? 46.755 23.473 -17.944 1.00 57.91 90 ASN A CA 1
ATOM 743 C C . ASN A 1 90 ? 48.258 23.767 -17.981 1.00 57.91 90 ASN A C 1
ATOM 745 O O . ASN A 1 90 ? 49.027 22.826 -17.667 1.00 57.91 90 ASN A O 1
#

Sequence (90 aa):
LGKFLSLDLPDRAWKHLTWGWAAGWFIMGAANLYVAFQFSEQFWMAYKPIAGFVFTFALVFASYFYLYRGHQLPHNPGYESENSEPKPNN

Secondary structure (DSSP, 8-state):
-TTTT-----HHHHHHHHHHHHHHHHHHHHHHHHHHHHS-HHHHHHHHHHHHHHHHHHHHHHHHHHHHHTT-PPP-THHHHHHHSPPPP-

Foldseek 3Di:
DVPVVPQPFPPVLVVVLVVLVVVLVVVVVVVLVVCVVPHDPVCSVVCVVVVVVVSVVVSVVVSVVVVVVVVRRDPDCVVVVVVPPPDPDD

Mean predicted aligned error: 11.36 Å

Radius of gyration: 21.26 Å; Cα contacts (8 Å, |Δi|>4): 19; chains: 1; bounding box: 63×31×44 Å

Solvent-accessible surface area (backbone atoms only — not comparable to full-atom values): 5468 Å² total; per-residue (Å²): 124,74,74,82,73,56,78,77,57,59,71,68,57,52,52,51,50,55,51,52,51,51,52,48,53,50,52,50,50,54,50,51,55,52,42,61,76,76,48,55,70,72,56,46,62,61,42,52,60,56,50,52,52,53,49,51,51,50,52,51,51,51,52,50,52,54,46,61,75,60,68,57,70,70,83,67,65,68,67,57,57,69,71,68,53,79,77,81,85,126

pLDDT: mean 78.92, std 14.42, range [49.5, 94.75]